Protein AF-A0A8S2TR10-F1 (afdb_monomer)

Radius of gyration: 14.91 Å; Cα contacts (8 Å, |Δi|>4): 38; chains: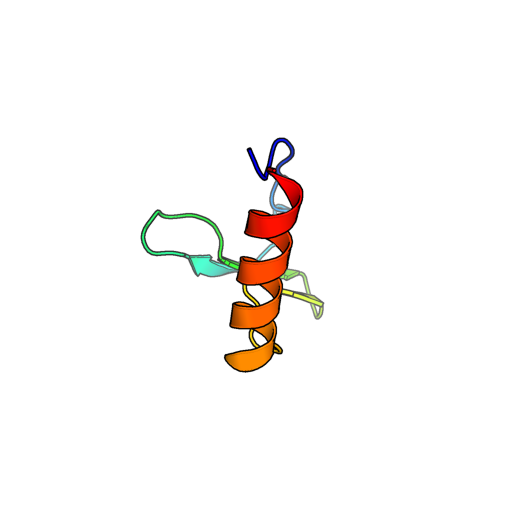 1; bounding box: 26×25×40 Å

Organism: NCBI:txid1234261

Nearest PDB structures (foldseek):
  1o1y-assembly1_A  TM=7.087E-01  e=5.484E-01  Thermotoga maritima
  5txu-assembly1_A  TM=7.119E-01  e=7.983E+00  Clostridioides difficile 630

Sequence (58 aa):
TQHGDTFSLSPSAIILAYTSNNYTAAYRINKAFCIQFHLEKSVEEFNESVHRALSSQI

pLDDT: mean 80.25, std 14.28, range [46.09, 94.56]

InterPro domains:
  IPR029062 Class I glutamine amidotransferase-like [G3DSA:3.40.50.880] (1-57)
  IPR029062 Class I glutamine amidotransferase-like [SSF52317] (3-48)

Secondary structure (DSSP, 8-state):
------PPPPTT-EEEEE-TTS-EEEEEETTEEEESS-SS--HHHHHHHHHHHHHTT-

Solvent-accessible surface area (backbone atoms only — not comparable to full-atom values): 3919 Å² total; per-residue (Å²): 144,90,79,93,78,84,80,83,77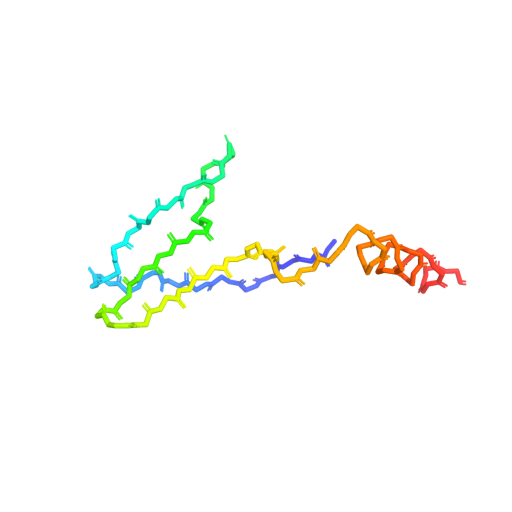,57,94,74,48,47,77,74,41,66,44,99,87,72,45,80,37,25,35,32,46,94,92,47,78,48,66,76,66,73,84,87,61,52,72,65,60,50,51,54,52,52,54,52,59,59,64,76,75,115

Structure (mmCIF, N/CA/C/O backbone):
data_AF-A0A8S2TR10-F1
#
_entry.id   AF-A0A8S2TR10-F1
#
loop_
_atom_site.group_PDB
_atom_site.id
_atom_site.type_symbol
_atom_site.label_atom_id
_atom_site.label_alt_id
_atom_site.label_comp_id
_atom_site.label_asym_id
_atom_site.label_entity_id
_atom_site.label_seq_id
_atom_site.pdbx_PDB_ins_code
_atom_site.Cartn_x
_atom_site.Cartn_y
_atom_site.Cartn_z
_atom_site.occupancy
_atom_site.B_iso_or_equiv
_atom_site.auth_seq_id
_atom_site.auth_comp_id
_atom_site.auth_asym_id
_atom_site.auth_atom_id
_atom_site.pdbx_PDB_model_num
ATOM 1 N N . THR A 1 1 ? 10.575 12.755 -9.840 1.00 46.09 1 THR A N 1
ATOM 2 C CA . THR A 1 1 ? 9.524 13.642 -9.293 1.00 46.09 1 THR A CA 1
ATOM 3 C C . THR A 1 1 ? 8.184 12.922 -9.324 1.00 46.09 1 THR A C 1
ATOM 5 O O . THR A 1 1 ? 7.393 13.171 -10.216 1.00 46.09 1 THR A O 1
ATOM 8 N N . GLN A 1 2 ? 7.926 11.983 -8.405 1.00 48.97 2 GLN A N 1
ATOM 9 C CA . GLN A 1 2 ? 6.604 11.337 -8.291 1.00 4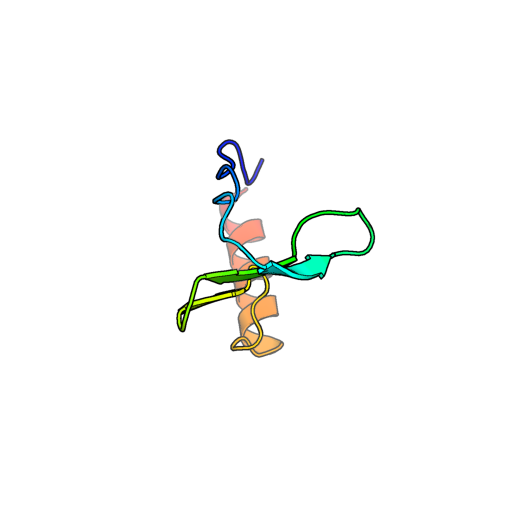8.97 2 GLN A CA 1
ATOM 10 C C . GLN A 1 2 ? 6.256 11.010 -6.831 1.00 48.97 2 GLN A C 1
ATOM 12 O O . GLN A 1 2 ? 6.173 9.852 -6.451 1.00 48.97 2 GLN A O 1
ATOM 17 N N . HIS A 1 3 ? 6.130 12.060 -6.016 1.00 48.94 3 HIS A N 1
ATOM 18 C CA . HIS A 1 3 ? 5.010 12.317 -5.095 1.00 48.94 3 HIS A CA 1
ATOM 19 C C . HIS A 1 3 ? 5.320 13.611 -4.311 1.00 48.94 3 HIS A C 1
ATOM 21 O O . HIS A 1 3 ? 6.408 13.753 -3.752 1.00 48.94 3 HIS A O 1
ATOM 27 N N . GLY A 1 4 ? 4.403 14.584 -4.334 1.00 47.41 4 GLY A N 1
ATOM 28 C CA . GLY A 1 4 ? 4.509 15.869 -3.616 1.00 47.41 4 GLY A CA 1
ATOM 29 C C . GLY A 1 4 ? 3.510 16.018 -2.464 1.00 47.41 4 GLY A C 1
ATOM 30 O O . GLY A 1 4 ? 3.735 16.834 -1.578 1.00 47.41 4 GLY A O 1
ATOM 31 N N . ASP A 1 5 ? 2.476 15.175 -2.434 1.00 54.06 5 ASP A N 1
ATOM 32 C CA . ASP A 1 5 ? 1.461 15.135 -1.384 1.00 54.06 5 ASP A CA 1
ATOM 33 C C . ASP A 1 5 ? 1.580 13.829 -0.590 1.00 54.06 5 ASP A C 1
ATOM 35 O O . ASP A 1 5 ? 1.820 12.760 -1.156 1.00 54.06 5 ASP A O 1
ATOM 39 N N . THR A 1 6 ? 1.410 13.919 0.729 1.00 55.81 6 THR A N 1
ATOM 40 C CA . THR A 1 6 ? 1.317 12.766 1.633 1.00 55.81 6 THR A CA 1
ATOM 41 C C . THR A 1 6 ? 0.028 12.863 2.442 1.00 55.81 6 THR A C 1
ATOM 43 O O . THR A 1 6 ? -0.472 13.956 2.707 1.00 55.81 6 THR A O 1
ATOM 46 N N . PHE A 1 7 ? -0.530 11.726 2.835 1.00 58.56 7 PHE A N 1
ATOM 47 C CA . PHE A 1 7 ? -1.694 11.669 3.711 1.00 58.56 7 PHE A CA 1
ATOM 48 C C . PHE A 1 7 ? -1.235 11.482 5.156 1.00 58.56 7 PHE A C 1
ATOM 50 O O . PHE A 1 7 ? -0.420 10.611 5.463 1.00 58.56 7 PHE A O 1
ATOM 57 N N . SER A 1 8 ? -1.790 12.270 6.074 1.00 65.69 8 SER A N 1
ATOM 58 C CA . SER A 1 8 ? -1.670 11.975 7.500 1.00 65.69 8 SER A CA 1
ATOM 59 C C . SER A 1 8 ? -2.419 10.676 7.789 1.00 65.69 8 SER A C 1
ATOM 61 O O . SER A 1 8 ? -3.596 10.544 7.442 1.00 65.69 8 SER A O 1
ATOM 63 N N . LEU A 1 9 ? -1.758 9.706 8.423 1.00 70.88 9 LEU A N 1
ATOM 64 C CA . LEU A 1 9 ? -2.434 8.489 8.863 1.00 70.88 9 LEU A CA 1
ATOM 65 C C . LEU A 1 9 ? -3.507 8.866 9.896 1.00 70.88 9 LEU A C 1
ATOM 67 O O . LEU A 1 9 ? -3.225 9.590 10.852 1.00 70.88 9 LEU A O 1
ATOM 71 N N . SER A 1 10 ? -4.738 8.380 9.719 1.00 77.75 10 SER A N 1
ATOM 72 C CA . SER A 1 10 ? -5.773 8.541 10.746 1.00 77.75 10 SER A CA 1
ATOM 73 C C . SER A 1 10 ? -5.273 7.947 12.071 1.00 77.75 10 SER A C 1
ATOM 75 O O . SER A 1 10 ? -4.701 6.858 12.042 1.00 77.75 10 SER A O 1
ATOM 77 N N . PRO A 1 11 ? -5.551 8.555 13.240 1.00 82.50 11 PRO A N 1
ATOM 78 C CA . PRO A 1 11 ? -5.208 7.960 14.537 1.00 82.50 11 PRO A CA 1
ATOM 79 C C . PRO A 1 11 ? -5.814 6.564 14.759 1.00 82.50 11 PRO A C 1
ATOM 81 O O . PRO A 1 11 ? -5.331 5.794 15.579 1.00 82.50 11 PRO A O 1
ATOM 84 N N . SER A 1 12 ? -6.882 6.240 14.025 1.00 88.00 12 SER A N 1
ATOM 85 C CA . SER A 1 12 ? -7.551 4.934 14.050 1.00 88.00 12 SER A CA 1
ATOM 86 C C . SER A 1 12 ? -6.930 3.893 13.109 1.00 88.00 12 SER A C 1
ATOM 88 O O . SER A 1 12 ? -7.383 2.746 13.073 1.00 88.00 12 SER A O 1
ATOM 90 N N . ALA A 1 13 ? -5.927 4.279 12.319 1.00 90.06 13 ALA A N 1
ATOM 91 C CA . ALA A 1 13 ? -5.279 3.389 11.376 1.00 90.06 13 ALA A CA 1
ATOM 92 C C . ALA A 1 13 ? -4.362 2.402 12.100 1.00 90.06 13 ALA A C 1
ATOM 94 O O . ALA A 1 13 ? -3.498 2.775 12.891 1.00 90.06 13 ALA A O 1
ATOM 95 N N . ILE A 1 14 ? -4.529 1.124 11.777 1.00 93.94 14 ILE A N 1
ATOM 96 C CA . ILE A 1 14 ? -3.643 0.055 12.230 1.00 93.94 14 ILE A CA 1
ATOM 97 C C . ILE A 1 14 ? -2.691 -0.247 11.083 1.00 93.94 14 ILE A C 1
ATOM 99 O O . ILE A 1 14 ? -3.122 -0.719 10.028 1.00 93.94 14 ILE A O 1
ATOM 103 N N . ILE A 1 15 ? -1.408 0.045 11.286 1.00 92.88 15 ILE A N 1
ATOM 104 C CA . ILE A 1 15 ? -0.360 -0.241 10.306 1.00 92.88 15 ILE A CA 1
ATOM 105 C C . ILE A 1 15 ? -0.156 -1.753 10.227 1.00 92.88 15 ILE A C 1
ATOM 107 O O . ILE A 1 15 ? -0.085 -2.437 11.247 1.00 92.88 15 ILE A O 1
ATOM 111 N N . LEU A 1 16 ? -0.093 -2.267 9.001 1.00 94.38 16 LEU A N 1
ATOM 112 C CA . LEU A 1 16 ? 0.048 -3.694 8.716 1.00 94.38 16 LEU A CA 1
ATOM 113 C C . LEU A 1 16 ? 1.422 -4.031 8.133 1.00 94.38 16 LEU A C 1
ATOM 115 O O . LEU A 1 16 ? 1.901 -5.144 8.324 1.00 94.38 16 LEU A O 1
ATOM 119 N N . ALA A 1 17 ? 2.051 -3.089 7.424 1.00 92.44 17 ALA A N 1
ATOM 120 C CA . ALA A 1 17 ? 3.362 -3.291 6.822 1.00 92.44 17 ALA A CA 1
ATOM 121 C C . ALA A 1 17 ? 4.123 -1.975 6.635 1.00 92.44 17 ALA A C 1
ATOM 123 O O . ALA A 1 17 ? 3.534 -0.934 6.324 1.00 92.44 17 ALA A O 1
ATOM 124 N N . TYR A 1 18 ? 5.447 -2.073 6.733 1.00 91.69 18 TYR A N 1
ATOM 125 C CA . TYR A 1 18 ? 6.395 -1.039 6.337 1.00 91.69 18 TYR A CA 1
ATOM 126 C C . TYR A 1 18 ? 7.272 -1.542 5.191 1.00 91.69 18 TYR A C 1
ATOM 128 O O . TYR A 1 18 ? 7.527 -2.741 5.070 1.00 91.69 18 TYR A O 1
ATOM 136 N N . THR A 1 19 ? 7.754 -0.624 4.363 1.00 88.12 19 THR A N 1
ATOM 137 C CA . THR A 1 19 ? 8.849 -0.888 3.425 1.00 88.12 19 THR A CA 1
ATOM 138 C C . THR A 1 19 ? 10.198 -0.901 4.156 1.00 88.12 19 THR A C 1
ATOM 140 O O . THR A 1 19 ? 10.315 -0.430 5.287 1.00 88.12 19 THR A O 1
ATOM 143 N N . SER A 1 20 ? 11.256 -1.382 3.496 1.00 89.88 20 SER A N 1
ATOM 144 C CA . SER A 1 20 ? 12.622 -1.408 4.052 1.00 89.88 20 SER A CA 1
ATOM 145 C C . SER A 1 20 ? 13.191 -0.024 4.396 1.00 89.88 20 SER A C 1
ATOM 147 O O . SER A 1 20 ? 14.089 0.085 5.224 1.00 89.88 20 SER A O 1
ATOM 149 N N . ASN A 1 21 ? 12.660 1.038 3.789 1.00 90.25 21 ASN A N 1
ATOM 150 C CA . ASN A 1 21 ? 12.984 2.434 4.080 1.00 90.25 21 ASN A CA 1
ATOM 151 C C . ASN A 1 21 ? 11.957 3.115 5.012 1.00 90.25 21 ASN A C 1
ATOM 153 O O . ASN A 1 21 ? 11.881 4.339 5.038 1.00 90.25 21 ASN A O 1
ATOM 157 N N . ASN A 1 22 ? 11.194 2.335 5.790 1.00 85.25 22 ASN A N 1
ATOM 158 C CA . ASN A 1 22 ? 10.258 2.782 6.834 1.00 85.25 22 ASN A CA 1
ATOM 159 C C . ASN A 1 22 ? 9.035 3.590 6.363 1.00 85.25 22 ASN A C 1
ATOM 161 O O . ASN A 1 22 ? 8.380 4.246 7.175 1.00 85.25 22 ASN A O 1
ATOM 165 N N . TYR A 1 23 ? 8.660 3.517 5.085 1.00 86.69 23 TYR A N 1
ATOM 166 C CA . TYR A 1 23 ? 7.380 4.070 4.636 1.00 86.69 23 TYR A CA 1
ATOM 167 C C . TYR A 1 23 ? 6.246 3.099 4.964 1.00 86.69 23 TYR A C 1
ATOM 169 O O . TYR A 1 23 ? 6.412 1.881 4.899 1.00 86.69 23 TYR A O 1
ATOM 177 N N . THR A 1 24 ? 5.074 3.632 5.313 1.00 89.50 24 THR A N 1
ATOM 178 C 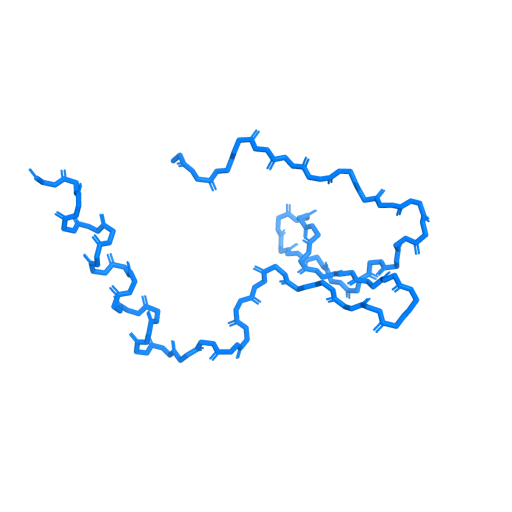CA . THR A 1 24 ? 3.883 2.801 5.539 1.00 89.50 24 THR A CA 1
ATOM 179 C C . THR A 1 24 ? 3.424 2.214 4.208 1.00 89.50 24 THR A C 1
ATOM 181 O O . THR A 1 24 ? 2.993 2.946 3.322 1.00 89.50 24 THR A O 1
ATOM 184 N N . ALA A 1 25 ? 3.517 0.892 4.069 1.00 89.94 25 ALA A N 1
ATOM 185 C CA . ALA A 1 25 ? 3.173 0.184 2.838 1.00 89.94 25 ALA A CA 1
ATOM 186 C C . ALA A 1 25 ? 1.714 -0.293 2.833 1.00 89.94 25 ALA A C 1
ATOM 188 O O . ALA A 1 25 ? 1.098 -0.403 1.773 1.00 89.94 25 ALA A O 1
ATOM 189 N N . ALA A 1 26 ? 1.165 -0.584 4.016 1.00 92.31 26 ALA A N 1
ATOM 190 C CA . ALA A 1 26 ? -0.226 -0.979 4.179 1.00 92.31 26 ALA A CA 1
ATOM 191 C C . ALA A 1 26 ? -0.765 -0.601 5.564 1.00 92.31 26 ALA A C 1
ATOM 193 O O . ALA A 1 26 ? -0.062 -0.706 6.574 1.00 92.31 26 ALA A O 1
ATOM 194 N N . TYR A 1 27 ? -2.040 -0.221 5.617 1.00 93.44 27 TYR A N 1
ATOM 195 C CA . TYR A 1 27 ? -2.779 -0.001 6.858 1.00 93.44 27 TYR A CA 1
ATOM 196 C C . TYR A 1 27 ? -4.253 -0.376 6.684 1.00 93.44 27 TYR A C 1
ATOM 198 O O . TYR A 1 27 ? -4.759 -0.504 5.567 1.00 93.44 27 TYR A O 1
ATOM 206 N N . ARG A 1 28 ? -4.964 -0.530 7.801 1.00 94.56 28 ARG A N 1
ATOM 207 C CA . ARG A 1 28 ? -6.423 -0.688 7.806 1.00 94.56 28 ARG A CA 1
ATOM 208 C C . ARG A 1 28 ? -7.102 0.328 8.707 1.00 94.56 28 ARG A C 1
ATOM 210 O O . ARG A 1 28 ? -6.555 0.704 9.741 1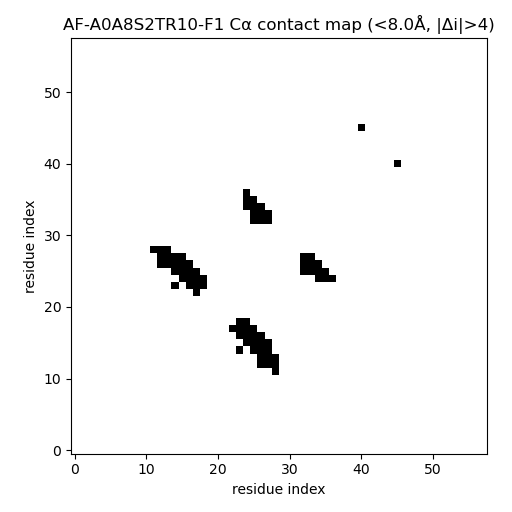.00 94.56 28 ARG A O 1
ATOM 217 N N . ILE A 1 29 ? -8.325 0.697 8.345 1.00 93.75 29 ILE A N 1
ATOM 218 C CA . ILE A 1 29 ? -9.261 1.432 9.199 1.00 93.75 29 ILE A CA 1
ATOM 219 C C . ILE A 1 29 ? -10.573 0.654 9.177 1.00 93.75 29 ILE A C 1
ATOM 221 O O . ILE A 1 29 ? -11.204 0.508 8.130 1.00 93.75 29 ILE A O 1
ATOM 225 N N . ASN A 1 30 ? -10.997 0.135 10.329 1.00 92.31 30 ASN A N 1
ATOM 226 C CA . ASN A 1 30 ? -12.166 -0.742 10.435 1.00 92.31 30 ASN A CA 1
ATOM 227 C C . ASN A 1 30 ? -12.078 -1.940 9.465 1.00 92.31 30 ASN A C 1
ATOM 229 O O . ASN A 1 30 ? -11.233 -2.821 9.645 1.00 92.31 30 ASN A O 1
ATOM 233 N N . LYS A 1 31 ? -12.957 -1.968 8.454 1.00 93.19 31 LYS A N 1
ATOM 234 C CA . LYS A 1 31 ? -13.042 -2.997 7.404 1.00 93.19 31 LYS A CA 1
ATOM 235 C C . LYS A 1 31 ? -12.386 -2.574 6.081 1.00 93.19 31 LYS A C 1
ATOM 237 O O . LYS A 1 31 ? -12.385 -3.361 5.143 1.00 93.19 31 LYS A O 1
ATOM 242 N N . ALA A 1 32 ? -11.865 -1.350 5.992 1.00 93.31 32 ALA A N 1
ATOM 243 C CA . ALA A 1 32 ? -11.187 -0.849 4.804 1.00 93.31 32 ALA A CA 1
ATOM 244 C C . ALA A 1 32 ? -9.683 -1.132 4.886 1.00 93.31 32 ALA A C 1
ATOM 246 O O . ALA A 1 32 ? -9.055 -0.880 5.920 1.00 93.31 32 ALA A O 1
ATOM 247 N N . PHE A 1 33 ? -9.118 -1.619 3.783 1.00 91.94 33 PHE A N 1
ATOM 248 C CA . PHE A 1 33 ? -7.690 -1.869 3.624 1.00 91.94 33 PHE A CA 1
ATOM 249 C C . PHE A 1 33 ? -7.115 -0.895 2.606 1.00 91.94 33 PHE A C 1
ATOM 251 O O . PHE A 1 33 ? -7.697 -0.687 1.544 1.00 91.94 33 PHE A O 1
ATOM 258 N N . CYS A 1 34 ? -5.968 -0.319 2.941 1.00 90.12 34 CYS A N 1
ATOM 259 C CA . CYS A 1 34 ? -5.186 0.507 2.042 1.00 90.12 34 CYS A CA 1
ATOM 260 C C . CYS A 1 34 ? -3.825 -0.158 1.840 1.00 90.12 34 CYS A C 1
ATOM 262 O O . CYS A 1 34 ? -3.142 -0.488 2.813 1.00 90.12 34 CYS A O 1
ATOM 264 N N . ILE A 1 35 ? -3.460 -0.377 0.579 1.00 89.12 35 ILE A N 1
ATOM 265 C CA . ILE A 1 35 ? -2.216 -1.021 0.163 1.00 89.12 35 ILE A CA 1
ATOM 266 C C . ILE A 1 35 ? -1.583 -0.112 -0.888 1.00 89.12 35 ILE A C 1
ATOM 268 O O . ILE A 1 35 ? -2.222 0.223 -1.881 1.00 89.12 35 ILE A O 1
ATOM 272 N N . GLN A 1 36 ? -0.347 0.324 -0.645 1.00 87.00 36 GLN A N 1
ATOM 273 C CA . GLN A 1 36 ? 0.359 1.263 -1.522 1.00 87.00 36 GLN A CA 1
ATOM 274 C C . GLN A 1 36 ? 1.034 0.568 -2.716 1.00 87.00 36 GLN A C 1
ATOM 276 O O . GLN A 1 36 ? 1.311 1.209 -3.730 1.00 87.00 36 GLN A O 1
ATOM 281 N N . PHE A 1 37 ? 1.339 -0.723 -2.590 1.00 84.62 37 PHE A N 1
ATOM 282 C CA . PHE A 1 37 ? 1.984 -1.521 -3.630 1.00 84.62 37 PHE A CA 1
ATOM 283 C C . PHE A 1 37 ? 0.960 -2.305 -4.455 1.00 84.62 37 PHE A C 1
ATOM 285 O O . PHE A 1 37 ? -0.116 -2.650 -3.972 1.00 84.62 37 PHE A O 1
ATOM 292 N N . HIS A 1 38 ? 1.326 -2.597 -5.701 1.00 86.31 38 HIS A N 1
ATOM 293 C CA . HIS A 1 38 ? 0.445 -3.238 -6.670 1.00 86.31 38 HIS A CA 1
ATOM 294 C C . HIS A 1 38 ? 0.569 -4.762 -6.602 1.00 86.31 38 HIS A C 1
ATOM 296 O O . HIS A 1 38 ? 1.442 -5.340 -7.246 1.00 86.31 38 HIS A O 1
ATOM 302 N N . LEU A 1 39 ? -0.285 -5.413 -5.813 1.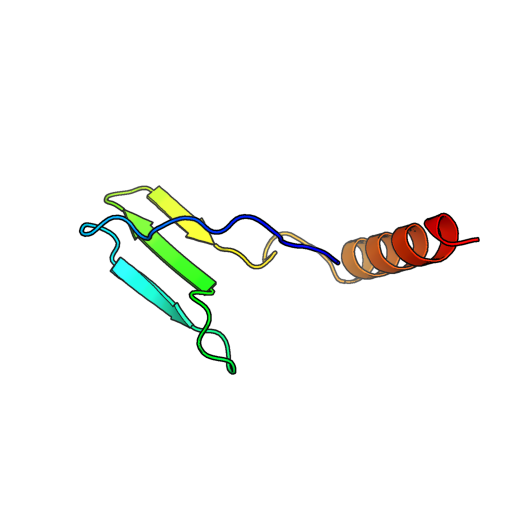00 82.44 39 LEU A N 1
ATOM 303 C CA . LEU A 1 39 ? -0.396 -6.881 -5.807 1.00 82.44 39 LEU A CA 1
ATOM 304 C C . LEU A 1 39 ? -1.180 -7.406 -7.012 1.00 82.44 39 LEU A C 1
ATOM 306 O O . LEU A 1 39 ? -1.078 -8.578 -7.358 1.00 82.44 39 LEU A O 1
ATOM 310 N N . GLU A 1 40 ? -1.983 -6.542 -7.622 1.00 85.88 40 GLU A N 1
ATOM 311 C CA . GLU A 1 40 ? -2.840 -6.846 -8.758 1.00 85.88 40 GLU A CA 1
ATOM 312 C C . GLU A 1 40 ? -2.099 -6.847 -10.097 1.00 85.88 40 GLU A C 1
ATOM 314 O O . GLU A 1 40 ? -2.650 -7.332 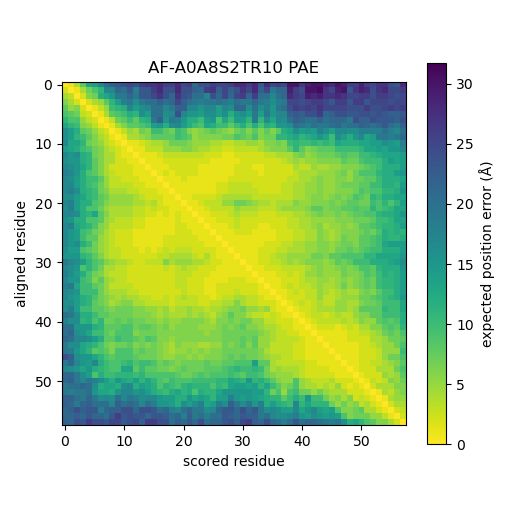-11.079 1.00 85.88 40 GLU A O 1
ATOM 319 N N . LYS A 1 41 ? -0.878 -6.299 -10.145 1.00 86.25 41 LYS A N 1
ATOM 320 C CA . LYS A 1 41 ? -0.125 -6.143 -11.389 1.00 86.25 41 LYS A CA 1
ATOM 321 C C . LYS A 1 41 ? 0.761 -7.343 -11.679 1.00 86.25 41 LYS A C 1
ATOM 323 O O . LYS A 1 41 ? 1.536 -7.792 -10.834 1.00 86.25 41 LYS A O 1
ATOM 328 N N . SER A 1 42 ? 0.695 -7.786 -12.924 1.00 90.31 42 SER A N 1
ATOM 329 C CA . SER A 1 42 ? 1.641 -8.719 -13.523 1.00 90.31 42 SER A CA 1
ATOM 330 C C . SER A 1 42 ? 2.996 -8.059 -13.810 1.00 90.31 42 SER A C 1
ATOM 332 O O . SER A 1 42 ? 3.147 -6.831 -13.813 1.00 90.31 42 SER A O 1
ATOM 334 N N . VAL A 1 43 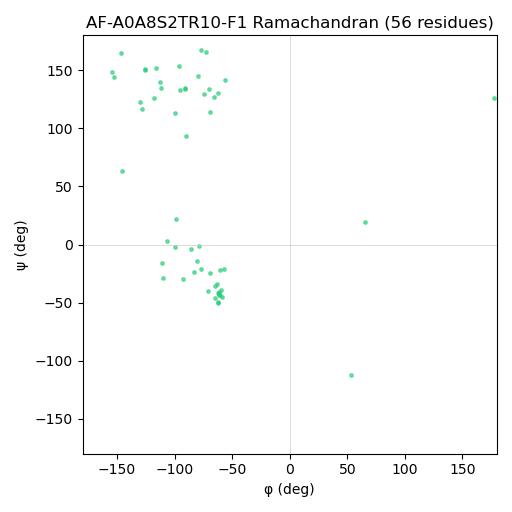? 4.006 -8.893 -14.073 1.00 87.44 43 VAL A N 1
ATOM 335 C CA . VAL A 1 43 ? 5.343 -8.428 -14.473 1.00 87.44 43 VAL A CA 1
ATOM 336 C C . VAL A 1 43 ? 5.279 -7.734 -15.835 1.00 87.44 43 VAL A C 1
ATOM 338 O O . VAL A 1 43 ? 5.963 -6.738 -16.065 1.00 87.44 43 VAL A O 1
ATOM 341 N N . GLU A 1 44 ? 4.424 -8.221 -16.726 1.00 90.06 44 GLU A N 1
ATOM 342 C CA . GLU A 1 44 ? 4.188 -7.666 -18.053 1.00 90.06 44 GLU A CA 1
ATOM 343 C C . GLU A 1 44 ? 3.640 -6.234 -17.961 1.00 90.06 44 GLU A C 1
ATOM 345 O O . GLU A 1 44 ? 4.223 -5.312 -18.533 1.00 90.06 44 GLU A O 1
ATOM 350 N N . GLU A 1 45 ? 2.595 -6.014 -17.158 1.00 85.31 45 GLU A N 1
ATOM 351 C CA . GLU A 1 45 ? 2.013 -4.681 -16.941 1.00 85.31 45 GLU A CA 1
ATOM 352 C C . GLU A 1 45 ? 3.001 -3.710 -16.283 1.00 85.31 45 GLU A C 1
ATOM 354 O O . GLU A 1 45 ? 2.998 -2.504 -16.566 1.00 85.31 45 GLU A O 1
ATOM 359 N N . PHE A 1 46 ? 3.867 -4.222 -15.404 1.00 84.88 46 PHE A N 1
ATOM 360 C CA . PHE A 1 46 ? 4.956 -3.435 -14.839 1.00 84.88 46 PHE A CA 1
ATOM 361 C C . PHE A 1 46 ? 5.933 -2.978 -15.932 1.00 84.88 46 PHE A C 1
ATOM 363 O O . PHE A 1 46 ? 6.228 -1.783 -16.029 1.00 84.88 46 PHE A O 1
ATOM 370 N N . ASN A 1 47 ? 6.379 -3.894 -16.793 1.00 85.88 47 ASN A N 1
ATOM 371 C CA . ASN A 1 47 ? 7.311 -3.585 -17.878 1.00 85.88 47 ASN A CA 1
ATOM 372 C C . ASN A 1 47 ? 6.722 -2.567 -18.867 1.00 85.88 47 ASN A C 1
ATOM 374 O O . ASN A 1 47 ? 7.388 -1.594 -19.224 1.00 85.88 47 ASN A O 1
ATOM 378 N N . GLU A 1 48 ? 5.452 -2.711 -19.251 1.00 85.62 48 GLU A N 1
ATOM 379 C CA . GLU A 1 48 ? 4.762 -1.736 -20.108 1.00 85.62 48 GLU A CA 1
ATOM 380 C C . GLU A 1 48 ? 4.700 -0.337 -19.479 1.00 85.62 48 GLU A C 1
ATOM 382 O O . GLU A 1 48 ? 4.871 0.682 -20.157 1.00 85.62 48 GLU A O 1
ATOM 387 N N . SER A 1 49 ? 4.473 -0.262 -18.164 1.00 78.50 49 SER A N 1
ATOM 388 C CA . SER A 1 49 ? 4.481 1.006 -17.435 1.00 78.50 49 SER A CA 1
ATOM 389 C C . SER A 1 49 ? 5.847 1.695 -17.492 1.00 78.50 49 SER A C 1
ATOM 391 O O . SER A 1 49 ? 5.901 2.912 -17.682 1.00 78.50 49 SER A O 1
ATOM 393 N N . VAL A 1 50 ? 6.938 0.937 -17.355 1.00 78.75 50 VAL A N 1
ATOM 394 C CA . VAL A 1 50 ? 8.309 1.465 -17.454 1.00 78.75 50 VAL A CA 1
ATOM 395 C C . VAL A 1 50 ? 8.584 1.988 -18.863 1.00 78.75 50 VAL A C 1
ATOM 397 O O . VAL A 1 50 ? 9.068 3.111 -19.013 1.00 78.75 50 VAL A O 1
ATOM 400 N N . HIS A 1 51 ? 8.217 1.226 -19.898 1.00 75.44 51 HIS A N 1
ATOM 401 C CA . HIS A 1 51 ? 8.402 1.647 -21.288 1.00 75.44 51 HIS A CA 1
ATOM 402 C C . HIS A 1 51 ? 7.675 2.960 -21.601 1.00 75.44 51 HIS A C 1
ATOM 404 O O . HIS A 1 51 ? 8.282 3.870 -22.164 1.00 75.44 51 HIS A O 1
ATOM 410 N N . ARG A 1 52 ? 6.415 3.115 -21.166 1.00 75.75 52 ARG A N 1
ATOM 411 C CA . ARG A 1 52 ? 5.665 4.372 -21.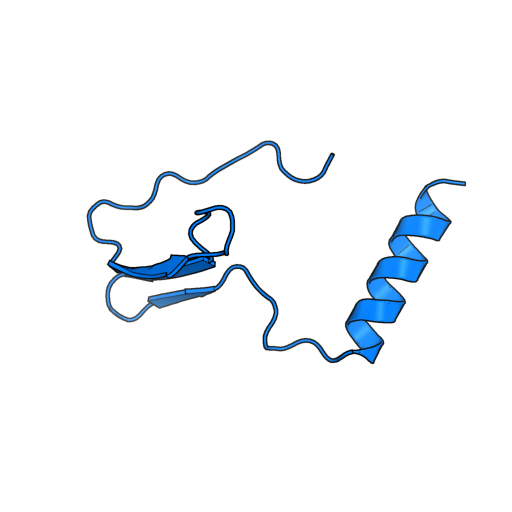349 1.00 75.75 52 ARG A CA 1
ATOM 412 C C . ARG A 1 52 ? 6.333 5.565 -20.670 1.00 75.75 52 ARG A C 1
ATOM 414 O O . ARG A 1 52 ? 6.420 6.632 -21.273 1.00 75.75 52 ARG A O 1
ATOM 421 N N . ALA A 1 53 ? 6.810 5.391 -19.437 1.00 70.00 53 ALA A N 1
ATOM 422 C CA . ALA A 1 53 ? 7.468 6.466 -18.697 1.00 70.00 53 ALA A CA 1
ATOM 423 C C . ALA A 1 53 ? 8.731 6.965 -19.419 1.00 70.00 53 ALA A C 1
ATOM 425 O O . ALA A 1 53 ? 8.946 8.173 -19.508 1.00 70.00 53 ALA A O 1
ATOM 426 N N . LEU A 1 54 ? 9.522 6.053 -19.991 1.00 70.38 54 LEU A N 1
ATOM 427 C CA . LEU A 1 54 ? 10.741 6.389 -20.731 1.00 70.38 54 LEU A CA 1
ATOM 428 C C . LEU A 1 54 ? 10.451 7.070 -22.075 1.00 70.38 54 LEU A C 1
ATOM 430 O O . LEU A 1 54 ? 11.124 8.033 -22.427 1.00 70.38 54 LEU A O 1
ATOM 434 N N . SER A 1 55 ? 9.428 6.623 -22.808 1.00 69.12 55 SER A N 1
ATOM 435 C CA . SER A 1 55 ? 9.042 7.242 -24.085 1.00 69.12 55 SER A CA 1
ATOM 436 C C . SER A 1 55 ? 8.445 8.642 -23.930 1.00 69.12 55 SER A C 1
ATOM 438 O O . SER A 1 55 ? 8.512 9.430 -24.861 1.00 69.12 55 SER A O 1
ATOM 440 N N . SER A 1 56 ? 7.875 8.968 -22.767 1.00 62.34 56 SER A N 1
ATOM 441 C CA . SER A 1 56 ? 7.297 10.292 -22.485 1.00 62.34 56 SER A CA 1
ATOM 442 C C . SER A 1 56 ? 8.319 11.384 -22.126 1.00 62.34 56 SER A C 1
ATOM 444 O O . SER A 1 56 ? 7.928 12.519 -21.865 1.00 62.34 56 SER A O 1
ATOM 446 N N . GLN A 1 57 ? 9.612 11.044 -22.068 1.00 56.59 57 GLN A N 1
ATOM 447 C CA . GLN A 1 57 ? 10.706 11.957 -21.705 1.00 56.59 57 GLN A CA 1
ATOM 448 C C . GLN A 1 57 ? 11.588 12.375 -22.896 1.00 56.59 57 GLN A C 1
ATOM 450 O O . GLN A 1 57 ? 12.574 13.084 -22.689 1.00 56.59 57 GLN A O 1
ATOM 455 N N . ILE A 1 58 ? 11.249 11.934 -24.111 1.00 52.12 58 ILE A N 1
ATOM 456 C CA . ILE A 1 58 ? 11.920 12.269 -25.378 1.00 52.12 58 ILE A CA 1
ATOM 457 C C . ILE A 1 58 ? 10.982 13.161 -26.189 1.00 52.12 58 ILE A C 1
ATOM 459 O O . ILE A 1 58 ? 11.475 14.156 -26.762 1.00 52.12 58 ILE A O 1
#

Mean predicted aligned error: 8.67 Å

Foldseek 3Di:
DPDDDDDDDDPQKDQDDADPVGHRQWIDHDPDIDGNDCPPDDPVNVVVVVVVVVVVVD